Protein AF-A0A507BAC1-F1 (afdb_monomer)

Sequence (128 aa):
MLPTLVRRLAAAPKPKLTIQNNPYKTKKVWPPDFSKLSPHEQFKFEKRYKRRVKLASARPKWNKIIQLTQLFSITFVVIYSVLFMDWKGESQPFEGVRRRFWETMGSFSPSERFERRKDIDHPSTTTK

pLDDT: mean 79.85, std 13.33, range [40.47, 98.0]

Secondary structure (DSSP, 8-state):
--HHHHHHHSSPPPP---TTT-SS--SS-SS--GGGS-HHHHHHHHHHHHHHHHHHH--HHHHHHHHHHHHHHHHHHHHHHHHT----SSS-TTHHHHHHHHHHHHHH-HHHHHHHHHTTSS------

Foldseek 3Di:
DPVVVVVVVPDDDDPDDDQVNHPDHDPDDPPDDLVVDDPVVNVVVVVVVVVVCCVVPDPPVVVVVVVVVVVVVVVVVVCCCQAPDDDPDPDDPRPVVNVVVVVVVVVVDVVVVVVVVVVVPDPPPDDD

Solvent-accessible surface area (backbone atoms only — not comparable to full-atom values): 8091 Å² total; per-residue (Å²): 128,62,72,62,51,56,57,56,70,74,47,76,83,73,80,82,72,41,94,91,68,40,92,76,74,72,92,65,76,81,81,71,67,67,92,80,49,55,71,72,57,50,51,53,52,50,54,52,47,56,53,48,50,53,60,71,68,54,55,69,68,60,55,50,50,52,52,50,50,52,51,48,52,52,52,49,50,52,49,42,55,54,66,69,54,80,59,96,54,100,67,61,91,38,54,72,57,40,51,53,48,51,56,52,53,52,74,69,38,69,68,56,59,53,51,65,48,55,67,71,73,57,77,82,78,82,75,134

Structure (mmCIF, N/CA/C/O backbone):
data_AF-A0A507BAC1-F1
#
_entry.id   AF-A0A507BAC1-F1
#
loop_
_atom_site.group_PDB
_atom_site.id
_atom_site.type_symbol
_atom_site.label_atom_id
_atom_site.label_alt_id
_atom_site.label_comp_id
_atom_site.label_asym_id
_atom_site.label_entity_id
_atom_site.label_seq_id
_atom_site.pdbx_PDB_ins_code
_atom_site.Cartn_x
_atom_site.Cartn_y
_atom_site.Cartn_z
_atom_site.occupancy
_atom_site.B_iso_or_equiv
_atom_site.auth_seq_id
_atom_site.auth_comp_id
_atom_site.auth_asym_id
_atom_site.auth_atom_id
_atom_site.pdbx_PDB_model_num
ATOM 1 N N . MET A 1 1 ? 2.176 -18.670 4.532 1.00 57.41 1 MET A N 1
ATOM 2 C CA . MET A 1 1 ? 0.837 -18.157 4.930 1.00 57.41 1 MET A CA 1
ATOM 3 C C . MET A 1 1 ? -0.348 -18.932 4.329 1.00 57.41 1 MET A C 1
ATOM 5 O O . MET A 1 1 ? -1.480 -18.609 4.651 1.00 57.41 1 MET A O 1
ATOM 9 N N . LEU A 1 2 ? -0.124 -19.963 3.503 1.00 62.00 2 LEU A N 1
ATOM 10 C CA . LEU A 1 2 ? -1.184 -20.790 2.906 1.00 62.00 2 LEU A CA 1
ATOM 11 C C . LEU A 1 2 ? -1.854 -21.830 3.839 1.00 62.00 2 LEU A C 1
ATOM 13 O O . LEU A 1 2 ? -3.067 -22.001 3.719 1.00 62.00 2 LEU A O 1
ATOM 17 N N . PRO A 1 3 ? -1.169 -22.487 4.804 1.00 66.88 3 PRO A N 1
ATOM 18 C CA . PRO A 1 3 ? -1.815 -23.543 5.598 1.00 66.88 3 PRO A CA 1
ATOM 19 C C . PRO A 1 3 ? -2.931 -23.013 6.514 1.00 66.88 3 PRO A C 1
ATOM 21 O O . PRO A 1 3 ? -3.873 -23.727 6.855 1.00 66.88 3 PRO A O 1
ATOM 24 N N . THR A 1 4 ? -2.889 -21.726 6.867 1.00 71.06 4 THR A N 1
ATOM 25 C CA . THR A 1 4 ? -3.946 -21.064 7.640 1.00 71.06 4 THR A CA 1
ATOM 26 C C . THR A 1 4 ? -5.199 -20.769 6.814 1.00 71.06 4 THR A C 1
ATOM 28 O O . THR A 1 4 ? -6.280 -20.685 7.395 1.00 71.06 4 THR A O 1
ATOM 31 N N . LEU A 1 5 ? -5.088 -20.636 5.486 1.00 71.81 5 LEU A N 1
ATOM 32 C CA . LEU A 1 5 ? -6.234 -20.449 4.590 1.00 71.81 5 LEU A CA 1
ATOM 33 C C . LEU A 1 5 ? -7.005 -21.756 4.412 1.00 71.81 5 LEU A C 1
ATOM 35 O O . LEU A 1 5 ? -8.218 -21.759 4.590 1.00 71.81 5 LEU A O 1
ATOM 39 N N . VAL A 1 6 ? -6.303 -22.871 4.182 1.00 78.00 6 VAL A N 1
ATOM 40 C CA . VAL A 1 6 ? -6.922 -24.205 4.070 1.00 78.00 6 VAL A CA 1
ATOM 41 C C . VAL A 1 6 ? -7.665 -24.565 5.357 1.00 78.00 6 VAL A C 1
ATOM 43 O O . VAL A 1 6 ? -8.840 -24.920 5.324 1.00 78.00 6 VAL A O 1
ATOM 46 N N . ARG A 1 7 ? -7.028 -24.353 6.517 1.00 77.25 7 ARG A N 1
ATOM 47 C CA . ARG A 1 7 ? -7.658 -24.587 7.825 1.00 77.25 7 ARG A CA 1
ATOM 48 C C . ARG A 1 7 ? -8.874 -23.691 8.083 1.00 77.25 7 ARG A C 1
ATOM 50 O O . ARG A 1 7 ? -9.789 -24.109 8.783 1.00 77.25 7 ARG A O 1
ATOM 57 N N . ARG A 1 8 ? -8.890 -22.459 7.564 1.00 70.12 8 ARG A N 1
ATOM 58 C CA . ARG A 1 8 ? -10.043 -21.551 7.701 1.00 70.12 8 ARG A CA 1
ATOM 59 C C . ARG A 1 8 ? -11.192 -21.904 6.763 1.00 70.12 8 ARG A C 1
ATOM 61 O O . ARG A 1 8 ? -12.330 -21.694 7.156 1.00 70.12 8 ARG A O 1
ATOM 68 N N . LEU A 1 9 ? -10.903 -22.419 5.570 1.00 75.62 9 LEU A N 1
ATOM 69 C CA . LEU A 1 9 ? -11.920 -22.853 4.608 1.00 75.62 9 LEU A CA 1
ATOM 70 C C . LEU A 1 9 ? -12.572 -24.179 5.019 1.00 75.62 9 LEU A C 1
ATOM 72 O O . LEU A 1 9 ? -13.769 -24.345 4.831 1.00 75.62 9 LEU A O 1
ATOM 76 N N . ALA A 1 10 ? -11.807 -25.087 5.632 1.00 78.81 10 ALA A N 1
ATOM 77 C CA . ALA A 1 10 ? -12.313 -26.365 6.140 1.00 78.81 10 ALA A CA 1
ATOM 78 C C . ALA A 1 10 ? -13.054 -26.257 7.491 1.00 78.81 10 ALA A C 1
ATOM 80 O O . ALA A 1 10 ? -13.653 -27.228 7.949 1.00 78.81 10 ALA A O 1
ATOM 81 N N . ALA A 1 11 ? -13.003 -25.104 8.167 1.00 78.50 11 ALA A N 1
ATOM 82 C CA . ALA A 1 11 ? -13.691 -24.909 9.438 1.00 78.50 11 ALA A CA 1
ATOM 83 C C . ALA A 1 11 ? -15.176 -24.591 9.207 1.00 78.50 11 ALA A C 1
ATOM 85 O O . ALA A 1 11 ? -15.509 -23.588 8.576 1.00 78.50 11 ALA A O 1
ATOM 86 N N . ALA A 1 12 ? -16.066 -25.407 9.777 1.00 77.69 12 ALA A N 1
ATOM 87 C CA . ALA A 1 12 ? -17.501 -25.139 9.777 1.00 77.69 12 ALA A CA 1
ATOM 88 C C . ALA A 1 12 ? -17.810 -23.758 10.401 1.00 77.69 12 ALA A C 1
ATOM 90 O O . ALA A 1 12 ? -17.153 -23.357 11.375 1.00 77.69 12 ALA A O 1
ATOM 91 N N . PRO A 1 13 ? -18.795 -23.009 9.867 1.00 75.25 13 PRO A N 1
ATOM 92 C CA . PRO A 1 13 ? -19.138 -21.695 10.388 1.00 75.25 13 PRO A CA 1
ATOM 93 C C . PRO A 1 13 ? -19.627 -21.829 11.832 1.00 75.25 13 PRO A C 1
ATOM 95 O O . PRO A 1 13 ? -20.651 -22.453 12.105 1.00 75.25 13 PRO A O 1
ATOM 98 N N . LYS A 1 14 ? -18.895 -21.228 12.776 1.00 78.31 14 LYS A N 1
ATOM 99 C CA . LYS A 1 14 ? -19.355 -21.129 14.165 1.00 78.31 14 LYS A CA 1
ATOM 100 C C . LYS A 1 14 ? -20.681 -20.355 14.192 1.00 78.31 14 LYS A C 1
ATOM 102 O O . LYS A 1 14 ? -20.775 -19.328 13.509 1.00 78.31 14 LYS A O 1
ATOM 107 N N . PRO A 1 15 ? -21.682 -20.795 14.975 1.00 79.69 15 PRO A N 1
ATOM 108 C CA . PRO A 1 15 ? -22.950 -20.086 15.069 1.00 79.69 15 PRO A CA 1
ATOM 109 C C . PRO A 1 15 ? -22.705 -18.651 15.545 1.00 79.69 15 PRO A C 1
ATOM 111 O O . PRO A 1 15 ? -21.920 -18.407 16.465 1.00 79.69 15 PRO A O 1
ATOM 114 N N . LYS A 1 16 ? -23.358 -17.683 14.893 1.00 79.81 16 LYS A N 1
ATOM 115 C CA . LYS A 1 16 ? -23.261 -16.272 15.278 1.00 79.81 16 LYS A CA 1
ATOM 116 C C . LYS A 1 16 ? -23.909 -16.106 16.652 1.00 79.81 16 LYS A C 1
ATOM 118 O O . LYS A 1 16 ? -25.126 -16.226 16.791 1.00 79.81 16 LYS A O 1
ATOM 123 N N . LEU A 1 17 ? -23.091 -15.834 17.664 1.00 80.81 17 LEU A N 1
ATOM 124 C CA . LEU A 1 17 ? -23.574 -15.543 19.008 1.00 80.81 17 LEU A CA 1
ATOM 125 C C . LEU A 1 17 ? -24.383 -14.242 18.963 1.00 80.81 17 LEU A C 1
ATOM 127 O O . LEU A 1 17 ? -23.844 -13.167 18.709 1.00 80.81 17 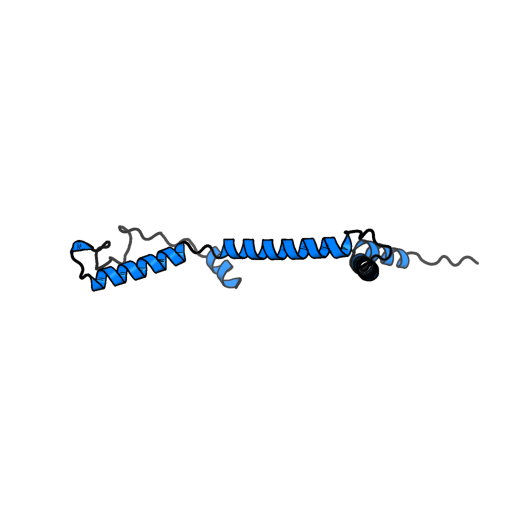LEU A O 1
ATOM 131 N N . THR A 1 18 ? -25.688 -14.364 19.175 1.00 80.19 18 THR A N 1
ATOM 132 C CA . THR A 1 18 ? -26.618 -13.235 19.315 1.00 80.19 18 THR A CA 1
ATOM 133 C C . THR A 1 18 ? -26.827 -12.964 20.803 1.00 80.19 18 THR A C 1
ATOM 135 O O . THR A 1 18 ? -26.590 -13.853 21.616 1.00 80.19 18 THR A O 1
ATOM 138 N N . ILE A 1 19 ? -27.293 -11.771 21.181 1.00 75.44 19 ILE A N 1
ATOM 139 C CA . ILE A 1 19 ? -27.546 -11.384 22.586 1.00 75.44 19 ILE A CA 1
ATOM 140 C C . ILE A 1 19 ? -28.362 -12.454 23.342 1.00 75.44 19 ILE A C 1
ATOM 142 O O . ILE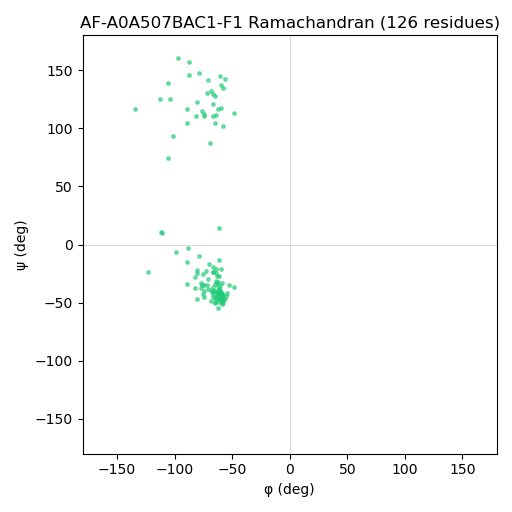 A 1 19 ? -28.073 -12.732 24.501 1.00 75.44 19 ILE A O 1
ATOM 146 N N . GLN A 1 20 ? -29.315 -13.101 22.662 1.00 79.00 20 GLN A N 1
ATOM 147 C CA . GLN A 1 20 ? -30.185 -14.140 23.230 1.00 79.00 20 GLN A CA 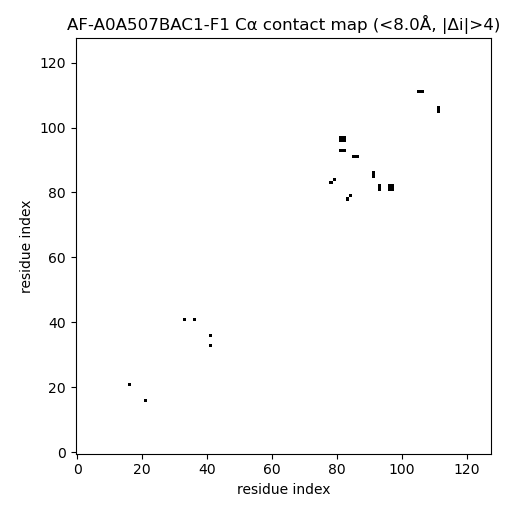1
ATOM 148 C C . GLN A 1 20 ? -29.545 -15.539 23.314 1.00 79.00 20 GLN A C 1
ATOM 150 O O . GLN A 1 20 ? -29.946 -16.345 24.141 1.00 79.00 20 GLN A O 1
ATOM 155 N N . ASN A 1 21 ? -28.545 -15.832 22.476 1.00 82.94 21 ASN A N 1
ATOM 156 C CA . ASN A 1 21 ? -27.926 -17.161 22.335 1.00 82.94 21 ASN A CA 1
ATOM 157 C C . ASN A 1 21 ? -26.469 -17.185 22.842 1.00 82.94 21 ASN A C 1
ATOM 159 O O . ASN A 1 21 ? -25.705 -18.102 22.550 1.00 82.94 21 ASN A O 1
ATOM 163 N N . ASN A 1 22 ? -26.026 -16.129 23.529 1.00 82.94 22 ASN A N 1
ATOM 164 C CA . ASN A 1 22 ? -24.652 -16.034 24.001 1.0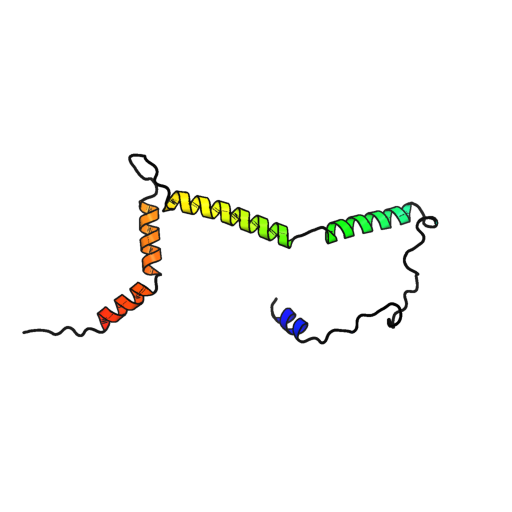0 82.94 22 ASN A CA 1
ATOM 165 C C . ASN A 1 22 ? -24.526 -16.669 25.400 1.00 82.94 22 ASN A C 1
ATOM 167 O O . ASN A 1 22 ? -25.105 -16.131 26.348 1.00 82.94 22 ASN A O 1
ATOM 171 N N . PRO A 1 23 ? -23.741 -17.752 25.568 1.00 85.25 23 PRO A N 1
ATOM 172 C CA . PRO A 1 23 ? -23.503 -18.354 26.883 1.00 85.25 23 PRO A CA 1
ATOM 173 C C . PRO A 1 23 ? -22.764 -17.404 27.838 1.00 85.25 23 PRO A C 1
ATOM 175 O O . PRO A 1 23 ? -22.860 -17.540 29.055 1.00 85.25 23 PRO A O 1
ATOM 178 N N . TYR A 1 24 ? -22.060 -16.400 27.305 1.00 82.62 24 TYR A N 1
ATOM 179 C CA . TYR A 1 24 ? -21.331 -15.410 28.089 1.00 82.62 24 TYR A CA 1
ATOM 180 C C . TYR A 1 24 ? -22.112 -14.096 28.170 1.00 82.62 24 TYR A C 1
ATOM 182 O O . TYR A 1 24 ? -21.985 -13.224 27.307 1.00 82.62 24 TYR A O 1
ATOM 190 N N . LYS A 1 25 ? -22.912 -13.923 29.225 1.00 78.69 25 LYS A N 1
ATOM 191 C CA . LYS A 1 25 ? -23.646 -12.670 29.457 1.00 78.69 25 LYS A CA 1
ATOM 192 C C . LYS A 1 25 ? -22.694 -11.552 29.897 1.00 78.69 25 LYS A C 1
ATOM 194 O O . LYS A 1 25 ? -21.887 -11.716 30.811 1.00 78.69 25 LYS A O 1
ATOM 199 N N . THR A 1 26 ? -22.790 -10.392 29.255 1.00 77.62 26 THR A N 1
ATOM 200 C CA . THR A 1 26 ? -22.035 -9.193 29.639 1.00 77.62 26 THR A CA 1
ATOM 201 C C . THR A 1 26 ? -22.502 -8.681 31.000 1.00 77.62 26 THR A C 1
ATOM 203 O O . THR A 1 26 ? -23.658 -8.302 31.148 1.00 77.62 26 THR A O 1
ATOM 206 N N . LYS A 1 27 ? -21.592 -8.610 31.982 1.00 79.50 27 LYS A N 1
ATOM 207 C CA . LYS A 1 27 ? -21.879 -8.053 33.321 1.00 79.50 27 LYS A CA 1
ATOM 208 C C . LYS A 1 27 ? -22.252 -6.566 33.292 1.00 79.50 27 LYS A C 1
ATOM 210 O O . LYS A 1 27 ? -22.941 -6.087 34.181 1.00 79.50 27 LYS A O 1
ATOM 215 N N . LYS A 1 28 ? -21.766 -5.831 32.287 1.00 79.62 28 LYS A N 1
ATOM 216 C CA . LYS A 1 28 ? -22.023 -4.401 32.097 1.00 79.62 28 LYS A CA 1
ATOM 217 C C . LYS A 1 28 ? -22.877 -4.209 30.849 1.00 79.62 28 LYS A C 1
ATOM 219 O O . LYS A 1 28 ? -22.489 -4.669 29.775 1.00 79.62 28 LYS A O 1
ATOM 224 N N . VAL A 1 29 ? -24.012 -3.532 31.000 1.00 78.06 29 VAL A N 1
ATOM 225 C CA . VAL A 1 29 ? -24.874 -3.148 29.877 1.00 78.06 29 VAL A CA 1
ATOM 226 C C . VAL A 1 29 ? -24.123 -2.133 29.012 1.00 78.06 29 VAL A C 1
ATOM 228 O O . VAL A 1 29 ? -23.535 -1.173 29.512 1.00 78.06 29 VAL A O 1
ATOM 231 N N . TRP A 1 30 ? -24.085 -2.401 27.711 1.00 77.00 30 TRP A N 1
ATOM 232 C CA . TRP A 1 30 ? -23.599 -1.483 26.686 1.00 77.00 30 TRP A CA 1
ATOM 233 C C . TRP A 1 30 ? -24.821 -0.946 25.930 1.00 77.00 30 TRP A C 1
ATOM 235 O O . TRP A 1 30 ? -25.698 -1.7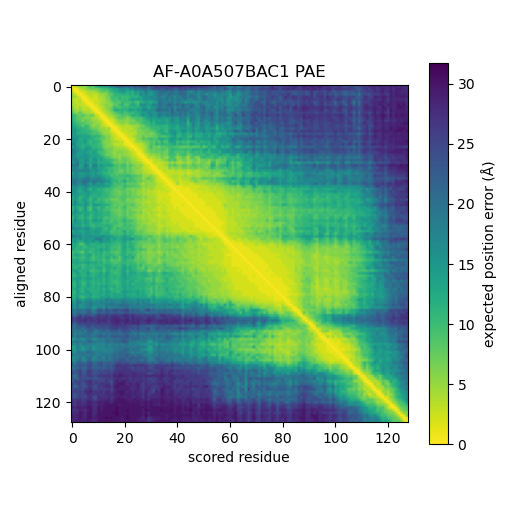60 25.638 1.00 77.00 30 TRP A O 1
ATOM 245 N N . PRO A 1 31 ? -24.907 0.345 25.566 1.00 81.62 31 PRO A N 1
ATOM 246 C CA . PRO A 1 31 ? -23.954 1.437 25.769 1.00 81.62 31 PRO A CA 1
ATOM 247 C C . PRO A 1 31 ? -24.014 2.009 27.197 1.00 81.62 31 PRO A C 1
ATOM 249 O O . PRO A 1 31 ? -25.083 2.033 27.797 1.00 81.62 31 PRO A O 1
ATOM 252 N N . PRO A 1 32 ? -22.888 2.478 27.759 1.00 83.06 32 PRO A N 1
ATOM 253 C CA . PRO A 1 32 ? -22.917 3.219 29.010 1.00 83.06 32 PRO A CA 1
ATOM 254 C C . PRO A 1 32 ? -23.537 4.606 28.791 1.00 83.06 32 PRO A C 1
ATOM 256 O O . PRO A 1 32 ? -23.249 5.263 27.790 1.00 83.06 32 PRO A O 1
ATOM 259 N N . ASP A 1 33 ? -24.333 5.069 29.751 1.00 86.81 33 ASP A N 1
ATOM 260 C CA . ASP A 1 33 ? -24.892 6.422 29.739 1.00 86.81 33 ASP A CA 1
ATOM 261 C C . ASP A 1 33 ? -23.763 7.459 29.859 1.00 86.81 33 ASP A C 1
ATOM 263 O O . ASP A 1 33 ? -23.205 7.665 30.940 1.00 86.81 33 ASP A O 1
ATOM 267 N N . PHE A 1 34 ? -23.418 8.125 28.753 1.00 83.12 34 PHE A N 1
ATOM 268 C CA . PHE A 1 34 ? -22.335 9.117 28.717 1.00 83.12 34 PHE A CA 1
ATOM 269 C C . PHE A 1 34 ? -22.562 10.277 29.692 1.00 83.12 34 PHE A C 1
ATOM 271 O O . PHE A 1 34 ? -21.605 10.740 30.304 1.00 83.12 34 PHE A O 1
ATOM 278 N N . SER A 1 35 ? -23.815 10.671 29.927 1.00 85.62 35 SER A N 1
ATOM 279 C CA . SER A 1 35 ? -24.175 11.757 30.846 1.00 85.62 35 SER A CA 1
ATOM 280 C C . SER A 1 35 ? -23.879 11.458 32.321 1.00 85.62 35 SER A C 1
ATOM 282 O O . SER A 1 35 ? -23.800 12.383 33.118 1.00 85.62 35 SER A O 1
ATOM 284 N N . LYS A 1 36 ? -23.712 10.182 32.696 1.00 88.19 36 LYS A N 1
ATOM 285 C CA . LYS A 1 36 ? -23.419 9.755 34.079 1.00 88.19 36 LYS A CA 1
ATOM 286 C C . LYS A 1 36 ? -21.926 9.480 34.317 1.00 88.19 36 LYS A C 1
ATOM 288 O O . LYS A 1 36 ? -21.530 9.192 35.441 1.00 88.19 36 LYS A O 1
ATOM 293 N N . LEU A 1 37 ? -21.107 9.518 33.262 1.00 85.31 37 LEU A N 1
ATOM 294 C CA . LEU A 1 37 ? -19.670 9.228 33.303 1.00 85.31 37 LEU A CA 1
ATOM 295 C C . LEU A 1 37 ? -18.856 10.485 33.629 1.00 85.31 37 LEU A C 1
ATOM 297 O O . LEU A 1 37 ? -19.177 11.574 33.158 1.00 85.31 37 LEU A O 1
ATOM 301 N N . SER A 1 38 ? -17.748 10.316 34.357 1.00 92.56 38 SER A N 1
ATOM 302 C CA . SER A 1 38 ? -16.792 11.402 34.602 1.00 92.56 38 SER A CA 1
ATOM 303 C C . SER A 1 38 ? -16.197 11.922 33.278 1.00 92.56 38 SER A C 1
ATOM 305 O O . SER A 1 38 ? -15.907 11.108 32.390 1.00 92.56 38 SER A O 1
ATOM 307 N N . PRO A 1 39 ? -15.914 13.234 33.135 1.00 91.88 39 PRO A N 1
ATOM 308 C CA . PRO A 1 39 ? -15.302 13.800 31.925 1.00 91.88 39 PRO A CA 1
ATOM 309 C C . PRO A 1 39 ? -14.003 13.096 31.501 1.00 91.88 39 PRO A C 1
ATOM 311 O O . PRO A 1 39 ? -13.734 12.898 30.315 1.00 91.88 39 PRO A O 1
ATOM 314 N N . HIS A 1 40 ? -13.210 12.634 32.471 1.00 93.00 40 HIS A N 1
ATOM 315 C CA . HIS A 1 40 ? -11.977 11.896 32.202 1.00 93.00 40 HIS A CA 1
ATOM 316 C C . HIS A 1 40 ? -12.238 10.529 31.543 1.00 93.00 40 HIS A C 1
ATOM 318 O O . HIS A 1 40 ? -11.482 10.083 30.675 1.00 93.00 40 HIS A O 1
ATOM 324 N N . GLU A 1 41 ? -13.319 9.850 31.927 1.00 89.94 41 GLU A N 1
ATOM 325 C CA . GLU A 1 41 ? -13.715 8.575 31.330 1.00 89.94 41 GLU A CA 1
ATOM 326 C C . GLU A 1 41 ? -14.315 8.774 29.938 1.00 89.94 41 GLU A C 1
ATOM 328 O O . GLU A 1 41 ? -13.977 8.024 29.016 1.00 89.94 41 GLU A O 1
ATOM 333 N N . GLN A 1 42 ? -15.128 9.818 29.756 1.00 91.75 42 GLN A N 1
ATOM 334 C CA . GLN A 1 42 ? -15.661 10.209 28.449 1.00 91.75 42 GLN A CA 1
ATOM 335 C C . GLN A 1 42 ? -14.528 10.449 27.438 1.00 91.75 42 GLN A C 1
ATOM 337 O O . GLN A 1 42 ? -14.539 9.864 26.352 1.00 91.75 42 GLN A O 1
ATOM 342 N N . PHE A 1 43 ? -13.483 11.188 27.827 1.00 94.62 43 PHE A N 1
ATOM 343 C CA . PHE A 1 43 ? -12.322 11.438 26.968 1.00 94.62 43 PHE A CA 1
ATOM 344 C C . PHE A 1 43 ? -11.596 10.146 26.552 1.00 94.62 43 PHE A C 1
ATOM 346 O O . PHE A 1 43 ? -11.176 9.984 25.400 1.00 94.62 43 PHE A O 1
ATOM 353 N N . LYS A 1 44 ? -11.473 9.165 27.459 1.00 92.69 44 LYS A N 1
ATOM 354 C CA . LYS A 1 44 ? -10.885 7.852 27.128 1.00 92.69 44 LYS A CA 1
ATOM 355 C C . LYS A 1 44 ? -11.713 7.111 26.078 1.00 92.69 44 LYS A C 1
ATOM 357 O O . LYS A 1 44 ? -11.135 6.503 25.167 1.00 92.69 44 LYS A O 1
ATOM 362 N N . PHE A 1 45 ? -13.040 7.150 26.191 1.00 92.69 45 PHE A N 1
ATOM 363 C CA . PHE A 1 45 ? -13.935 6.542 25.208 1.00 92.69 45 PHE A CA 1
ATOM 364 C C . PHE A 1 45 ? -13.857 7.246 23.860 1.00 92.69 45 PHE A C 1
A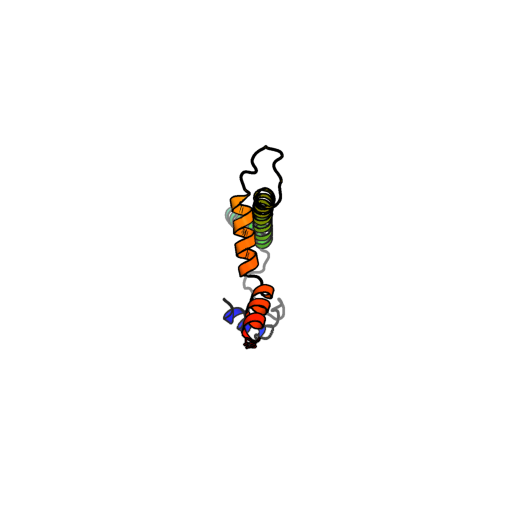TOM 366 O O . PHE A 1 45 ? -13.695 6.567 22.846 1.00 92.69 45 PHE A O 1
ATOM 373 N N . GLU A 1 46 ? -13.864 8.575 23.844 1.00 94.56 46 GLU A N 1
ATOM 374 C CA . GLU A 1 46 ? -13.725 9.371 22.627 1.00 94.56 46 GLU A CA 1
ATOM 375 C C . GLU A 1 46 ? -12.404 9.063 21.906 1.00 94.56 46 GLU A C 1
ATOM 377 O O . GLU A 1 46 ? -12.385 8.735 20.717 1.00 94.56 46 GLU A O 1
ATOM 382 N N . LYS A 1 47 ? -11.284 9.058 22.640 1.00 96.19 47 LYS A N 1
ATOM 383 C CA . LYS A 1 47 ? -9.965 8.705 22.099 1.00 96.19 47 LYS A CA 1
ATOM 384 C C . LYS A 1 47 ? -9.954 7.296 21.508 1.00 96.19 47 LYS A C 1
ATOM 386 O O . LYS A 1 47 ? -9.407 7.075 20.424 1.00 96.19 47 LYS A O 1
ATOM 391 N N . ARG A 1 48 ? -10.547 6.319 22.204 1.00 94.44 48 ARG A N 1
ATOM 392 C CA . ARG A 1 48 ? -10.659 4.935 21.717 1.00 94.44 48 ARG A CA 1
ATOM 393 C C . ARG A 1 48 ? -11.552 4.853 20.477 1.00 94.44 48 ARG A C 1
ATOM 395 O O . ARG A 1 48 ? -11.200 4.125 19.549 1.00 94.44 48 ARG A O 1
ATOM 402 N N . TYR A 1 49 ? -12.652 5.599 20.440 1.00 93.44 49 TYR A N 1
ATOM 403 C CA . TYR A 1 49 ? -13.558 5.673 19.298 1.00 93.44 49 TYR A CA 1
ATOM 404 C C . TYR A 1 49 ? -12.853 6.247 18.068 1.00 93.44 49 TYR A C 1
ATOM 406 O O . TYR A 1 49 ? -12.757 5.556 17.057 1.00 93.44 49 TYR A O 1
ATOM 414 N N . LYS A 1 50 ? -12.235 7.430 18.177 1.00 95.94 50 LYS A N 1
ATOM 415 C CA . LYS A 1 50 ? -11.476 8.069 17.085 1.00 95.94 50 LYS A CA 1
ATOM 416 C C . LYS A 1 50 ? -10.395 7.148 16.511 1.00 95.94 50 LYS A C 1
ATOM 418 O O . LYS A 1 50 ? -10.248 7.035 15.296 1.00 95.94 50 LYS A O 1
ATOM 423 N N . ARG A 1 51 ? -9.675 6.418 17.372 1.00 97.19 51 ARG A N 1
ATOM 424 C CA . ARG A 1 51 ? -8.688 5.407 16.946 1.00 97.19 51 ARG A CA 1
ATOM 425 C C . ARG A 1 51 ? -9.325 4.272 16.145 1.00 97.19 51 ARG A C 1
ATOM 427 O O . ARG A 1 51 ? -8.797 3.897 15.103 1.00 97.19 51 ARG A O 1
ATOM 434 N N . ARG A 1 52 ? -10.449 3.727 16.618 1.00 95.38 52 ARG A N 1
ATOM 435 C CA . ARG A 1 52 ? -11.170 2.651 15.921 1.00 95.38 52 ARG A CA 1
ATOM 436 C C . ARG A 1 52 ? -11.746 3.122 14.592 1.00 95.38 52 ARG A C 1
ATOM 438 O O . ARG A 1 52 ? -11.619 2.395 13.619 1.00 95.38 52 ARG A O 1
ATOM 445 N N . VAL A 1 53 ? -12.292 4.335 14.530 1.00 95.00 53 VAL A N 1
ATOM 446 C CA . VAL A 1 53 ? -12.772 4.942 13.280 1.00 95.00 53 VAL A CA 1
ATOM 447 C C . VAL A 1 53 ? -11.622 5.124 12.296 1.00 95.00 53 VAL A C 1
ATOM 449 O O . VAL A 1 53 ? -11.758 4.739 11.142 1.00 95.00 53 VAL A O 1
ATOM 452 N N . LYS A 1 54 ? -10.458 5.612 12.745 1.00 92.75 54 LYS A N 1
ATOM 453 C CA . LYS A 1 54 ? -9.265 5.713 11.891 1.00 92.75 54 LYS A CA 1
ATOM 454 C C . LYS A 1 54 ? -8.843 4.349 11.335 1.00 92.75 54 LYS A C 1
ATOM 456 O O . LYS A 1 54 ? -8.508 4.258 10.162 1.00 92.75 54 LYS A O 1
ATOM 461 N N . LEU A 1 55 ? -8.884 3.293 12.149 1.00 90.06 55 LEU A N 1
ATOM 462 C CA . LEU A 1 55 ? -8.562 1.930 11.708 1.00 90.06 55 LEU A CA 1
ATOM 463 C C . LEU A 1 55 ? -9.627 1.329 10.780 1.00 90.06 55 LEU A C 1
ATOM 465 O O . LEU A 1 55 ? -9.270 0.637 9.836 1.00 90.06 55 LEU A O 1
ATOM 469 N N . ALA A 1 56 ? -10.911 1.590 11.028 1.00 89.81 56 ALA A N 1
ATOM 470 C CA . ALA A 1 56 ? -12.012 1.118 10.188 1.00 89.81 56 ALA A CA 1
ATOM 471 C C . ALA A 1 56 ? -12.069 1.857 8.842 1.00 89.81 56 ALA A C 1
ATOM 473 O O . ALA A 1 56 ? -12.405 1.267 7.820 1.00 89.81 56 ALA A O 1
ATOM 474 N N . SER A 1 57 ? -11.718 3.143 8.849 1.00 87.75 57 SER A N 1
ATOM 475 C CA . SER A 1 57 ? -11.642 3.988 7.658 1.00 87.75 57 SER A CA 1
ATOM 476 C C . SER A 1 57 ? -10.344 3.776 6.874 1.00 87.75 57 SER A C 1
ATOM 478 O O . SER A 1 57 ? -10.294 4.031 5.672 1.00 87.75 57 SER A O 1
ATOM 480 N N . ALA A 1 58 ? -9.288 3.257 7.510 1.00 91.12 58 ALA A N 1
ATOM 481 C CA . ALA A 1 58 ? -8.072 2.891 6.802 1.00 91.12 58 ALA A CA 1
ATOM 482 C C . ALA A 1 58 ? -8.392 1.832 5.732 1.00 91.12 58 ALA A C 1
ATOM 484 O O . ALA A 1 58 ? -8.802 0.713 6.040 1.00 91.12 58 ALA A O 1
ATOM 485 N N . ARG A 1 59 ? -8.164 2.173 4.457 1.00 88.88 59 ARG A N 1
ATOM 486 C CA . ARG A 1 59 ? -8.302 1.263 3.309 1.00 88.88 59 ARG A CA 1
ATOM 487 C C . ARG A 1 59 ? -6.920 0.853 2.787 1.00 88.88 59 ARG A C 1
ATOM 489 O O . ARG A 1 59 ? -6.504 1.303 1.720 1.00 88.88 59 ARG A O 1
ATOM 496 N N . PRO A 1 60 ? -6.186 -0.028 3.494 1.00 90.94 60 PRO A N 1
ATOM 497 C CA . PRO A 1 60 ? -4.808 -0.359 3.135 1.00 90.94 60 PRO A CA 1
ATOM 498 C C . PRO A 1 60 ? -4.703 -1.054 1.774 1.00 90.94 60 PRO A C 1
ATOM 500 O O . PRO A 1 60 ? -3.712 -0.883 1.077 1.00 90.94 60 PRO A O 1
ATOM 503 N N . LYS A 1 61 ? -5.719 -1.829 1.374 1.00 89.62 61 LYS A N 1
ATOM 504 C CA . LYS A 1 61 ? -5.735 -2.506 0.068 1.00 89.62 61 LYS A CA 1
ATOM 505 C C . LYS A 1 61 ? -5.845 -1.514 -1.088 1.00 89.62 61 LYS A C 1
ATOM 507 O O . LYS A 1 61 ? -5.147 -1.672 -2.078 1.00 89.62 61 LYS A O 1
ATOM 512 N N . TRP A 1 62 ? -6.676 -0.486 -0.934 1.00 91.19 62 TRP A N 1
ATOM 513 C CA . TRP A 1 62 ? -6.868 0.539 -1.957 1.00 91.19 62 TRP A CA 1
ATOM 514 C C . TRP A 1 62 ? -5.591 1.348 -2.181 1.00 91.19 62 TRP A C 1
ATOM 516 O O . TRP A 1 62 ? -5.141 1.488 -3.311 1.00 91.19 62 TRP A O 1
ATOM 526 N N . ASN A 1 63 ? -4.935 1.763 -1.095 1.00 92.81 63 ASN A N 1
ATOM 527 C CA . ASN A 1 63 ? -3.663 2.478 -1.188 1.00 92.81 63 ASN A CA 1
ATOM 528 C C . ASN A 1 63 ? -2.575 1.628 -1.860 1.00 92.81 63 ASN A C 1
ATOM 530 O O . ASN A 1 63 ? -1.822 2.148 -2.674 1.00 92.81 63 ASN A O 1
ATOM 534 N N . LYS A 1 64 ? -2.521 0.320 -1.571 1.00 94.44 64 LYS A N 1
ATOM 535 C CA . LYS A 1 64 ? -1.597 -0.605 -2.248 1.00 94.44 64 LYS A CA 1
ATOM 536 C C . LYS A 1 64 ? -1.872 -0.709 -3.746 1.00 94.44 64 LYS A C 1
ATOM 538 O O . LYS A 1 64 ? -0.924 -0.726 -4.519 1.00 94.44 64 LYS A O 1
ATOM 543 N N . ILE A 1 65 ? -3.145 -0.771 -4.147 1.00 96.69 65 ILE A N 1
ATOM 544 C CA . ILE A 1 65 ? -3.527 -0.794 -5.565 1.00 96.69 65 ILE A CA 1
ATOM 545 C C . ILE A 1 65 ? -3.065 0.494 -6.240 1.00 96.69 65 ILE A C 1
ATOM 547 O O . ILE A 1 65 ? -2.378 0.416 -7.246 1.00 96.69 65 ILE A O 1
ATOM 551 N N . ILE A 1 66 ? -3.352 1.661 -5.656 1.00 96.81 66 ILE A N 1
ATOM 552 C CA . ILE A 1 66 ? -2.936 2.947 -6.233 1.00 96.81 66 ILE A CA 1
ATOM 553 C C . ILE A 1 66 ? -1.414 3.037 -6.356 1.00 96.81 66 ILE A C 1
ATOM 555 O O . ILE A 1 66 ? -0.918 3.444 -7.399 1.00 96.81 66 ILE A O 1
ATOM 559 N N . GLN A 1 67 ? -0.667 2.630 -5.328 1.00 95.94 67 GLN A N 1
ATOM 560 C CA . GLN A 1 67 ? 0.798 2.622 -5.380 1.00 95.94 67 GLN A CA 1
ATOM 561 C C . GLN A 1 67 ? 1.326 1.702 -6.485 1.00 95.94 67 GLN A C 1
ATOM 563 O O . GLN A 1 67 ? 2.266 2.064 -7.189 1.00 95.94 67 GLN A O 1
ATOM 568 N N . LEU A 1 68 ? 0.705 0.534 -6.672 1.00 97.56 68 LEU A N 1
ATOM 569 C CA . LEU A 1 68 ? 1.064 -0.379 -7.751 1.00 97.56 68 LEU A CA 1
ATOM 570 C C . LEU A 1 68 ? 0.724 0.214 -9.123 1.00 97.56 68 LEU A C 1
ATOM 572 O O . LEU A 1 68 ? 1.547 0.143 -10.027 1.00 97.56 68 LEU A O 1
ATOM 576 N N . THR A 1 69 ? -0.446 0.839 -9.268 1.00 97.88 69 THR A N 1
ATOM 577 C CA . THR A 1 69 ? -0.855 1.526 -10.498 1.00 97.88 69 THR A CA 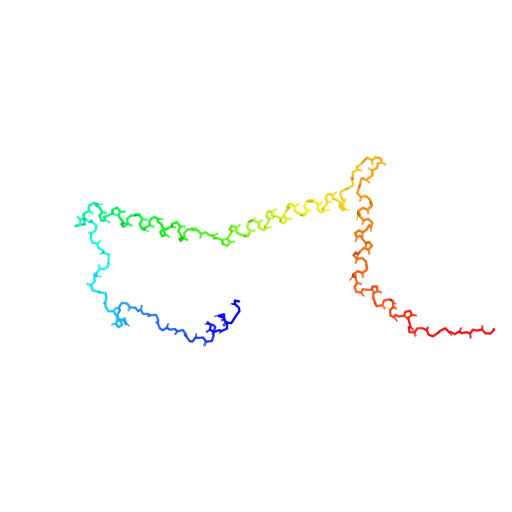1
ATOM 578 C C . THR A 1 69 ? 0.084 2.682 -10.829 1.00 97.88 69 THR A C 1
ATOM 580 O O . THR A 1 69 ? 0.452 2.845 -11.986 1.00 97.88 69 THR A O 1
ATOM 583 N N . GLN A 1 70 ? 0.517 3.452 -9.829 1.00 97.38 70 GLN A N 1
ATOM 584 C CA . GLN A 1 70 ? 1.472 4.543 -10.007 1.00 97.38 70 GLN A CA 1
ATOM 585 C C . GLN A 1 70 ? 2.836 4.022 -10.469 1.00 97.38 70 GLN A C 1
ATOM 587 O O . GLN A 1 70 ? 3.420 4.560 -11.411 1.00 97.38 70 GLN A O 1
ATOM 592 N N . LEU A 1 71 ? 3.336 2.954 -9.839 1.00 97.31 71 LEU A N 1
ATOM 593 C CA . LEU A 1 71 ? 4.580 2.319 -10.266 1.00 97.31 71 LEU A CA 1
ATOM 594 C C . LEU A 1 71 ? 4.450 1.790 -11.697 1.00 97.31 71 LEU A C 1
ATOM 596 O O . LEU A 1 71 ? 5.305 2.064 -12.531 1.00 97.31 71 LEU A O 1
ATOM 600 N N . PHE A 1 72 ? 3.344 1.108 -11.996 1.00 97.75 72 PHE A N 1
ATOM 601 C CA . PHE A 1 72 ? 3.050 0.599 -13.328 1.00 97.75 72 PHE A CA 1
ATOM 602 C C . PHE A 1 72 ? 3.008 1.718 -14.369 1.00 97.75 72 PHE A C 1
ATOM 604 O O . PHE A 1 72 ? 3.636 1.578 -15.412 1.00 97.75 72 PHE A O 1
ATOM 611 N N . SER A 1 73 ? 2.350 2.848 -14.087 1.00 98.00 73 SER A N 1
ATOM 612 C CA . SER A 1 73 ? 2.294 3.972 -15.027 1.00 98.00 73 SER A CA 1
ATOM 613 C C . SER A 1 73 ? 3.672 4.574 -15.293 1.00 98.00 73 SER A C 1
ATOM 615 O O . SER A 1 73 ? 3.993 4.863 -16.441 1.00 98.00 73 SER A O 1
ATOM 617 N N . ILE A 1 74 ? 4.512 4.718 -14.259 1.00 96.94 74 ILE A N 1
ATOM 618 C CA . ILE A 1 74 ? 5.875 5.244 -14.416 1.00 96.94 74 ILE A CA 1
ATOM 619 C C . ILE A 1 74 ? 6.710 4.276 -15.257 1.00 96.94 74 ILE A C 1
ATOM 621 O O . ILE A 1 74 ? 7.322 4.681 -16.242 1.00 96.94 74 ILE A O 1
ATOM 625 N N . THR A 1 75 ? 6.703 2.989 -14.908 1.00 96.31 75 THR A N 1
ATOM 626 C CA . THR A 1 75 ? 7.439 1.961 -15.648 1.00 96.31 75 THR A CA 1
ATOM 627 C C . THR A 1 75 ? 6.957 1.853 -17.093 1.00 96.31 75 THR A C 1
ATOM 629 O O . THR A 1 75 ? 7.780 1.758 -17.997 1.00 96.31 75 THR A O 1
ATOM 632 N N . PHE A 1 76 ? 5.647 1.925 -17.329 1.00 95.62 76 PHE A N 1
ATOM 633 C CA . PHE A 1 76 ? 5.065 1.887 -18.667 1.00 95.62 76 PHE A CA 1
ATOM 634 C C . PHE A 1 76 ? 5.556 3.049 -19.536 1.00 95.62 76 PHE A C 1
ATOM 636 O O . PHE A 1 76 ? 6.008 2.818 -20.656 1.00 95.62 76 PHE A O 1
ATOM 643 N N . VAL A 1 77 ? 5.542 4.279 -19.008 1.00 95.19 77 VAL A N 1
ATOM 644 C CA . VAL A 1 77 ? 6.055 5.457 -19.726 1.00 95.19 77 VAL A CA 1
ATOM 645 C C . VAL A 1 77 ? 7.545 5.307 -20.024 1.00 95.19 77 VAL A C 1
ATOM 647 O O . VAL A 1 77 ? 7.963 5.562 -21.147 1.00 95.19 77 VAL A O 1
ATOM 650 N N . VAL A 1 78 ? 8.349 4.841 -19.063 1.00 93.25 78 VAL A N 1
ATOM 651 C CA . VAL A 1 78 ? 9.790 4.622 -19.275 1.00 93.25 78 VAL A CA 1
ATOM 652 C C . VAL A 1 78 ? 10.042 3.586 -20.372 1.00 93.25 78 VAL A C 1
ATOM 654 O O . VAL A 1 78 ? 10.840 3.838 -21.272 1.00 93.25 78 VAL A O 1
ATOM 657 N N . ILE A 1 79 ? 9.345 2.447 -20.334 1.00 91.75 79 ILE A N 1
ATOM 658 C CA . ILE A 1 79 ? 9.458 1.406 -21.365 1.00 91.75 79 ILE A CA 1
ATOM 659 C C . ILE A 1 79 ? 9.084 1.982 -22.730 1.00 91.75 79 ILE A C 1
ATOM 661 O O . ILE A 1 79 ? 9.841 1.807 -23.679 1.00 91.75 79 ILE A O 1
ATOM 665 N N . TYR A 1 80 ? 7.966 2.704 -22.831 1.00 88.81 80 TYR A N 1
ATOM 666 C CA . TYR A 1 80 ? 7.536 3.321 -24.085 1.00 88.81 80 TYR A CA 1
ATOM 667 C C . TYR A 1 80 ? 8.578 4.306 -24.634 1.00 88.81 80 TYR A C 1
ATOM 669 O O . TYR A 1 80 ? 8.968 4.209 -25.799 1.00 88.81 80 TYR A O 1
ATOM 677 N N . SER A 1 81 ? 9.085 5.205 -23.789 1.00 86.50 81 SER A N 1
ATOM 678 C CA . SER A 1 81 ? 10.090 6.200 -24.174 1.00 86.50 81 SER A CA 1
ATOM 679 C C . SER A 1 81 ? 11.395 5.573 -24.669 1.00 86.50 81 SER A C 1
ATOM 681 O O . SER A 1 81 ? 12.022 6.099 -25.585 1.00 86.50 81 SER A O 1
ATOM 683 N N . VAL A 1 82 ? 11.812 4.448 -24.081 1.00 85.25 82 VAL A N 1
ATOM 684 C CA . VAL A 1 82 ? 13.051 3.758 -24.466 1.00 85.25 82 VAL A CA 1
ATOM 685 C C . VAL A 1 82 ? 12.843 2.900 -25.714 1.00 85.25 82 VAL A C 1
ATOM 687 O O . VAL A 1 82 ? 13.653 2.960 -26.637 1.00 85.25 82 VAL A O 1
ATOM 690 N N . LEU A 1 83 ? 11.766 2.111 -25.773 1.00 82.75 83 LEU A N 1
ATOM 691 C CA . LEU A 1 83 ? 11.575 1.098 -26.815 1.00 82.75 83 LEU A CA 1
ATOM 692 C C . LEU A 1 83 ? 10.868 1.589 -28.077 1.00 82.75 83 LEU A C 1
ATOM 694 O O . LEU A 1 83 ? 11.199 1.103 -29.152 1.00 82.75 83 LEU A O 1
ATOM 698 N N . PHE A 1 84 ? 9.925 2.523 -27.958 1.00 77.56 84 PHE A N 1
ATOM 699 C CA . PHE A 1 84 ? 9.001 2.858 -29.050 1.00 77.56 84 PHE A CA 1
ATOM 700 C C . PHE A 1 84 ? 9.020 4.332 -29.459 1.00 77.56 84 PHE A C 1
ATOM 702 O O . PHE A 1 84 ? 8.644 4.656 -30.580 1.00 77.56 84 PHE A O 1
ATOM 709 N N . MET A 1 85 ? 9.432 5.243 -28.576 1.00 78.69 85 MET A N 1
ATOM 710 C CA . MET A 1 85 ? 9.439 6.668 -28.899 1.00 78.69 85 MET A CA 1
ATOM 711 C C . MET A 1 85 ? 10.592 7.008 -29.842 1.00 78.69 85 MET A C 1
ATOM 713 O O . MET A 1 85 ? 11.753 6.985 -29.438 1.00 78.69 85 MET A O 1
ATOM 717 N N . ASP A 1 86 ? 10.291 7.351 -31.089 1.00 70.75 86 ASP A N 1
ATOM 718 C CA . ASP A 1 86 ? 11.305 7.838 -32.019 1.00 70.75 86 ASP A CA 1
ATOM 719 C C . ASP A 1 86 ? 11.590 9.317 -31.796 1.00 70.75 86 ASP A C 1
ATOM 721 O O . ASP A 1 86 ? 10.772 10.207 -32.039 1.00 70.75 86 ASP A O 1
ATOM 725 N N . TRP A 1 87 ? 12.794 9.570 -31.294 1.00 73.25 87 TRP A N 1
ATOM 726 C CA . TRP A 1 87 ? 13.335 10.905 -31.135 1.00 73.25 87 TRP A CA 1
ATOM 727 C C . TRP A 1 87 ? 13.773 11.370 -32.524 1.00 73.25 87 TRP A C 1
ATOM 729 O O . TRP A 1 87 ? 14.684 10.787 -33.097 1.00 73.25 87 TRP A O 1
ATOM 739 N N . LYS A 1 88 ? 13.125 12.409 -33.071 1.00 65.19 88 LYS A N 1
ATOM 740 C CA . LYS A 1 88 ? 13.374 12.987 -34.415 1.00 65.19 88 LYS A CA 1
ATOM 741 C C . LYS A 1 88 ? 14.793 13.572 -34.631 1.00 65.19 88 LYS A C 1
ATOM 743 O O . LYS A 1 88 ? 14.995 14.341 -35.565 1.00 65.19 88 LYS A O 1
ATOM 748 N N . GLY A 1 89 ? 15.751 13.273 -33.756 1.00 64.31 89 GLY A N 1
ATOM 749 C CA . GLY A 1 89 ? 17.143 13.700 -33.867 1.00 64.31 89 GLY A CA 1
ATOM 750 C C . GLY A 1 89 ? 17.980 12.721 -34.691 1.00 64.31 89 GLY A C 1
ATOM 751 O O . GLY A 1 89 ? 17.662 11.542 -34.789 1.00 64.31 89 GLY A O 1
ATOM 752 N N . GLU A 1 90 ? 19.079 13.221 -35.246 1.00 59.84 90 GLU A N 1
ATOM 753 C CA . GLU A 1 90 ? 19.992 12.530 -36.174 1.00 59.84 90 GLU A CA 1
ATOM 754 C C . GLU A 1 90 ? 20.675 11.276 -35.585 1.00 59.84 90 GLU A C 1
ATOM 756 O O . GLU A 1 90 ? 21.222 10.452 -36.311 1.00 59.84 90 GLU A O 1
ATOM 761 N N . SER A 1 91 ? 20.602 11.090 -34.263 1.00 61.31 91 SER A N 1
ATOM 762 C CA . SER A 1 91 ? 21.025 9.875 -33.567 1.00 61.31 91 SER A CA 1
ATOM 763 C C . SER A 1 91 ? 19.962 9.456 -32.553 1.00 61.31 91 SER A C 1
ATOM 765 O O . SER A 1 91 ? 19.674 10.171 -31.594 1.00 61.31 91 SER A O 1
ATOM 767 N N . GLN A 1 92 ? 19.359 8.284 -32.755 1.00 70.62 92 GLN A N 1
ATOM 768 C CA . GLN A 1 92 ? 18.458 7.682 -31.775 1.00 70.62 92 GLN A CA 1
ATOM 769 C C . GLN A 1 92 ? 19.298 7.116 -30.610 1.00 70.62 92 GLN A C 1
ATOM 771 O O . GLN A 1 92 ? 20.019 6.131 -30.788 1.00 70.62 92 GLN A O 1
ATOM 776 N N . PRO A 1 93 ? 19.216 7.686 -29.393 1.00 71.81 93 PRO A N 1
ATOM 777 C CA . PRO A 1 93 ? 20.138 7.352 -28.302 1.00 71.81 93 PRO A CA 1
ATOM 778 C C . PRO A 1 93 ? 19.935 5.942 -27.720 1.00 71.81 93 PRO A C 1
ATOM 780 O O . PRO A 1 93 ? 20.813 5.427 -27.031 1.00 71.81 93 PRO A O 1
ATOM 783 N N . PHE A 1 94 ? 18.791 5.302 -27.986 1.00 76.62 94 PHE A N 1
ATOM 784 C CA . PHE A 1 94 ? 18.407 4.018 -27.387 1.00 76.62 94 PHE A CA 1
ATOM 785 C C . PHE A 1 94 ? 18.391 2.834 -28.369 1.00 76.62 94 PHE A C 1
ATOM 787 O O . PHE A 1 94 ? 17.965 1.744 -27.985 1.00 76.62 94 PHE A O 1
ATOM 794 N N . GLU A 1 95 ? 18.899 2.993 -29.596 1.00 75.88 95 GLU A N 1
ATOM 795 C CA . GLU A 1 95 ? 18.939 1.923 -30.614 1.00 75.88 95 GLU A CA 1
ATOM 796 C C . GLU A 1 95 ? 19.655 0.655 -30.127 1.00 75.88 95 GLU A C 1
ATOM 798 O O . GLU A 1 95 ? 19.131 -0.454 -30.242 1.00 75.88 95 GLU A O 1
ATOM 803 N N . GLY A 1 96 ? 20.810 0.802 -29.469 1.00 79.75 96 GLY A N 1
ATOM 804 C CA . GLY A 1 96 ? 21.543 -0.341 -28.912 1.00 79.75 96 GLY A CA 1
ATOM 805 C C . GLY A 1 96 ? 20.766 -1.092 -27.820 1.00 79.75 96 GLY A C 1
ATOM 806 O O . GLY A 1 96 ? 20.866 -2.315 -27.708 1.00 79.75 96 GLY A O 1
ATOM 807 N N . VAL A 1 97 ? 19.949 -0.379 -27.038 1.00 82.06 97 VAL A N 1
ATOM 808 C CA . VAL A 1 97 ? 19.112 -0.972 -25.982 1.00 82.06 97 VAL A CA 1
ATOM 809 C C . VAL A 1 97 ? 17.915 -1.699 -26.591 1.00 82.06 97 VAL A C 1
ATOM 811 O O . VAL A 1 97 ? 17.618 -2.820 -26.178 1.00 82.06 97 VAL A O 1
ATOM 814 N N . ARG A 1 98 ? 17.268 -1.106 -27.603 1.00 82.38 98 ARG A N 1
ATOM 815 C CA . ARG A 1 98 ? 16.165 -1.726 -28.356 1.00 82.38 98 ARG A CA 1
ATOM 816 C C . ARG A 1 98 ? 16.606 -3.024 -29.007 1.00 82.38 98 ARG A C 1
ATOM 818 O O . ARG A 1 98 ? 15.976 -4.055 -28.794 1.00 82.38 98 ARG A O 1
ATOM 825 N N . ARG A 1 99 ? 17.717 -2.988 -29.745 1.00 81.50 99 ARG A N 1
ATOM 826 C CA . ARG A 1 99 ? 18.257 -4.158 -30.439 1.00 81.50 99 ARG A CA 1
ATOM 827 C C . ARG A 1 99 ? 18.548 -5.300 -29.466 1.00 81.50 99 ARG A C 1
ATOM 829 O O . ARG A 1 99 ? 18.037 -6.400 -29.649 1.00 81.50 99 ARG A O 1
ATOM 836 N N . ARG A 1 100 ? 19.267 -5.022 -28.373 1.00 82.62 100 ARG A N 1
ATOM 837 C CA . ARG A 1 100 ? 19.565 -6.033 -27.347 1.00 82.62 100 ARG A CA 1
ATOM 838 C C . ARG A 1 100 ? 18.300 -6.575 -26.675 1.00 82.62 100 ARG A C 1
ATOM 840 O O . ARG A 1 100 ? 18.238 -7.761 -26.353 1.00 82.62 100 ARG A O 1
ATOM 847 N N . PHE A 1 101 ? 17.292 -5.730 -26.450 1.00 84.31 101 PHE A N 1
ATOM 848 C CA . PHE A 1 101 ? 16.012 -6.148 -25.877 1.00 84.31 101 PHE A CA 1
ATOM 849 C C . PHE A 1 101 ? 15.271 -7.125 -26.798 1.00 84.31 101 PHE A C 1
ATOM 851 O O . PHE A 1 101 ? 14.835 -8.176 -26.328 1.00 84.31 101 PHE A O 1
ATOM 858 N N . TRP A 1 102 ? 15.172 -6.820 -28.095 1.00 81.31 102 TRP A N 1
ATOM 859 C CA . TRP A 1 102 ? 14.511 -7.687 -29.074 1.00 81.31 102 TRP A CA 1
ATOM 860 C C . TRP A 1 102 ? 15.280 -8.989 -29.326 1.00 81.31 102 TRP A C 1
ATOM 862 O O . TRP A 1 102 ? 14.653 -10.043 -29.371 1.00 81.31 102 TRP A O 1
ATOM 872 N N . GLU A 1 103 ? 16.617 -8.957 -29.375 1.00 84.81 103 GLU A N 1
ATOM 873 C CA . GLU A 1 103 ? 17.465 -10.163 -29.433 1.00 84.81 103 GLU A CA 1
ATOM 874 C C . GLU A 1 103 ? 17.232 -11.070 -28.209 1.00 84.81 103 GLU A C 1
ATOM 876 O O . GLU A 1 103 ? 17.074 -12.287 -28.319 1.00 84.81 103 GLU A O 1
ATOM 881 N N . THR A 1 104 ? 17.131 -10.465 -27.022 1.00 84.06 104 THR A N 1
ATOM 882 C CA . THR A 1 104 ? 16.872 -11.194 -25.777 1.00 84.06 104 THR A CA 1
ATOM 883 C C . THR A 1 104 ? 15.456 -11.779 -25.773 1.00 84.06 104 THR A C 1
ATOM 885 O O . THR A 1 104 ? 15.291 -12.971 -25.522 1.00 84.06 104 THR A O 1
ATOM 888 N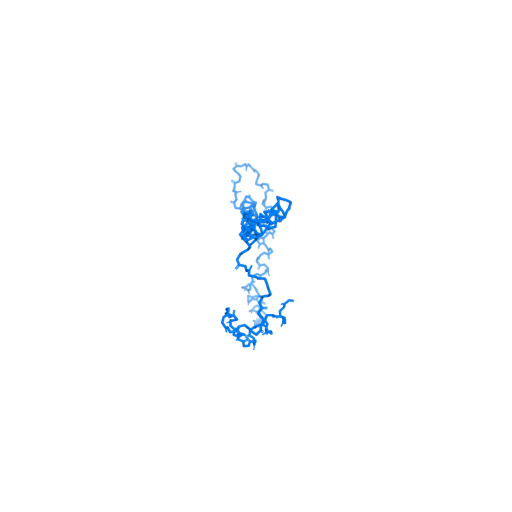 N . MET A 1 105 ? 14.430 -10.991 -26.110 1.00 82.00 105 MET A N 1
ATOM 889 C CA . MET A 1 105 ? 13.035 -11.452 -26.193 1.00 82.00 105 MET A CA 1
ATOM 890 C C . MET A 1 105 ? 12.835 -12.551 -27.245 1.00 82.00 105 MET A C 1
ATOM 892 O O . MET A 1 105 ? 12.123 -13.518 -26.971 1.00 82.00 105 MET A O 1
ATOM 896 N N . GLY A 1 106 ? 13.502 -12.450 -28.399 1.00 75.62 106 GLY A N 1
ATOM 897 C CA . GLY A 1 106 ? 13.513 -13.485 -29.436 1.00 75.62 106 GLY A CA 1
ATOM 898 C C . GLY A 1 106 ? 14.041 -14.816 -28.905 1.00 75.62 106 GLY A C 1
ATOM 899 O O . GLY A 1 106 ? 13.358 -15.834 -29.010 1.00 75.62 106 GLY A O 1
ATOM 900 N N . SER A 1 107 ? 15.168 -14.788 -28.184 1.00 73.94 107 SER A N 1
ATOM 901 C CA . SER A 1 107 ? 15.776 -15.991 -27.590 1.00 73.94 107 SER A CA 1
ATOM 902 C C . SER A 1 107 ? 14.909 -16.679 -26.518 1.00 73.94 107 SER A C 1
ATOM 904 O O . SER A 1 107 ? 15.028 -17.887 -26.279 1.00 73.94 107 SER A O 1
ATOM 906 N N . PHE A 1 108 ? 14.008 -15.928 -25.874 1.00 68.88 108 PHE A N 1
ATOM 907 C CA . PHE A 1 108 ? 13.059 -16.449 -24.888 1.00 68.88 108 PHE A CA 1
ATOM 908 C C . PHE A 1 108 ? 11.737 -16.926 -25.505 1.00 68.88 108 PHE A C 1
ATOM 910 O O . PHE A 1 108 ? 11.002 -17.662 -24.838 1.00 68.88 108 PHE A O 1
ATOM 917 N N . SER A 1 109 ? 11.437 -16.561 -26.756 1.00 68.56 109 SER A N 1
ATOM 918 C CA . SER A 1 109 ? 10.200 -16.955 -27.430 1.00 68.56 109 SER A CA 1
ATOM 919 C C . SER A 1 109 ? 10.180 -18.472 -27.723 1.00 68.56 109 SER A C 1
ATOM 921 O O . SER A 1 109 ? 11.168 -19.034 -28.205 1.00 68.56 109 SER A O 1
ATOM 923 N N . PRO A 1 110 ? 9.084 -19.195 -27.416 1.00 63.38 110 PRO A N 1
ATOM 924 C CA . PRO A 1 110 ? 9.003 -20.634 -27.673 1.00 63.38 110 PRO A CA 1
ATOM 925 C C . PRO A 1 110 ? 9.117 -21.019 -29.154 1.00 63.38 110 PRO A C 1
ATOM 927 O O . PRO A 1 110 ? 9.574 -22.121 -29.442 1.00 63.38 110 PRO A O 1
ATOM 930 N N . SER A 1 111 ? 8.733 -20.134 -30.081 1.00 61.69 111 SER A N 1
ATOM 931 C CA . SER A 1 111 ? 8.725 -20.385 -31.530 1.00 61.69 111 SER A CA 1
ATOM 932 C C . SER A 1 111 ? 10.108 -20.732 -32.085 1.00 61.69 111 SER A C 1
ATOM 934 O O . SER A 1 111 ? 10.227 -21.713 -32.814 1.00 61.69 111 SER A O 1
ATOM 936 N N . GLU A 1 112 ? 11.168 -20.043 -31.655 1.00 58.62 112 GLU A N 1
ATOM 937 C CA . GLU A 1 112 ? 12.532 -20.348 -32.120 1.00 58.62 112 GLU A CA 1
ATOM 938 C C . GLU A 1 112 ? 13.099 -21.646 -31.526 1.00 58.62 112 GLU A C 1
ATOM 940 O O . GLU A 1 112 ? 13.976 -22.280 -32.112 1.00 58.62 112 GLU A O 1
ATOM 945 N N . ARG A 1 113 ? 12.587 -22.105 -30.373 1.00 56.59 113 ARG A N 1
ATOM 946 C CA . ARG A 1 113 ? 12.953 -23.429 -29.832 1.00 56.59 113 ARG A CA 1
ATOM 947 C C . ARG A 1 113 ? 12.359 -24.565 -30.660 1.00 56.59 113 ARG A C 1
ATOM 949 O O . ARG A 1 113 ? 12.939 -25.648 -30.688 1.00 56.59 113 ARG A O 1
ATOM 956 N N . PHE A 1 114 ? 11.209 -24.331 -31.295 1.00 59.44 114 PHE A N 1
ATOM 957 C CA . PHE A 1 114 ? 10.587 -25.293 -32.202 1.00 59.44 114 PHE A CA 1
ATOM 958 C C . PHE A 1 114 ? 11.281 -25.323 -33.567 1.00 59.44 114 PHE A C 1
ATOM 960 O O . PHE A 1 114 ? 11.445 -26.413 -34.107 1.00 59.44 114 PHE A O 1
ATOM 967 N N . GLU A 1 115 ? 11.737 -24.182 -34.093 1.00 59.44 115 GLU A N 1
ATOM 968 C CA . GLU A 1 115 ? 12.541 -24.138 -35.327 1.00 59.44 115 GLU A CA 1
ATOM 969 C C . GLU A 1 115 ? 13.893 -24.829 -35.137 1.00 59.44 115 GLU A C 1
ATOM 971 O O . GLU A 1 115 ? 14.171 -25.798 -35.836 1.00 59.44 115 GLU A O 1
ATOM 976 N N . ARG A 1 116 ? 14.631 -24.504 -34.065 1.00 58.88 116 ARG A N 1
ATOM 977 C CA . ARG A 1 116 ? 15.921 -25.150 -33.758 1.00 58.88 116 ARG A CA 1
ATOM 978 C C . ARG A 1 116 ? 15.831 -26.671 -33.554 1.00 58.88 116 ARG A C 1
ATOM 980 O O . ARG A 1 116 ? 16.843 -27.357 -33.621 1.00 58.88 116 ARG A O 1
ATOM 987 N N . ARG A 1 117 ? 14.643 -27.207 -33.244 1.00 57.38 117 ARG A N 1
ATOM 988 C CA . ARG A 1 117 ? 14.390 -28.658 -33.164 1.00 57.38 117 ARG A CA 1
ATOM 989 C C . ARG A 1 117 ? 14.129 -29.280 -34.535 1.00 57.38 117 ARG A C 1
ATOM 991 O O . ARG A 1 117 ? 14.599 -30.384 -34.767 1.00 57.38 117 ARG A O 1
ATOM 998 N N . LYS A 1 118 ? 13.432 -28.582 -35.436 1.00 59.25 118 LYS A N 1
ATOM 999 C CA . LYS A 1 118 ? 13.181 -29.064 -36.806 1.00 59.25 118 LYS A CA 1
ATOM 1000 C C . LYS A 1 118 ? 14.472 -29.194 -37.613 1.00 59.25 118 LYS A C 1
ATOM 1002 O O . LYS A 1 118 ? 14.603 -30.135 -38.386 1.00 59.25 118 LYS A O 1
ATOM 1007 N N . ASP A 1 119 ? 15.436 -28.309 -37.375 1.00 60.94 119 ASP A N 1
ATOM 1008 C CA . ASP A 1 119 ? 16.741 -28.329 -38.048 1.00 60.94 119 ASP A CA 1
ATOM 1009 C C . ASP A 1 119 ? 17.587 -29.563 -37.672 1.00 60.94 119 ASP A C 1
ATOM 1011 O O . ASP A 1 119 ? 18.457 -29.979 -38.433 1.00 60.94 119 ASP A O 1
ATOM 1015 N N . ILE A 1 120 ? 17.326 -30.164 -36.503 1.00 60.97 120 ILE A N 1
ATOM 1016 C CA . ILE A 1 120 ? 18.020 -31.361 -35.995 1.00 60.97 120 ILE A CA 1
ATOM 1017 C C . ILE A 1 120 ? 17.423 -32.646 -36.595 1.00 60.97 120 ILE A C 1
ATOM 1019 O O . ILE A 1 120 ? 18.133 -33.639 -36.749 1.00 60.97 120 ILE A O 1
ATOM 1023 N N . ASP A 1 121 ? 16.139 -32.625 -36.965 1.0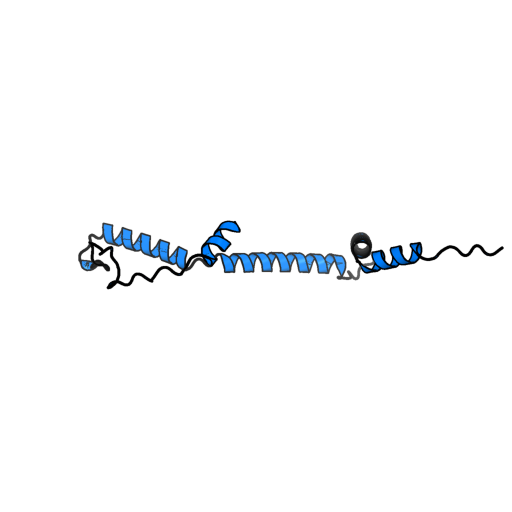0 60.62 121 ASP A N 1
ATOM 1024 C CA . ASP A 1 121 ? 15.403 -33.801 -37.446 1.00 60.62 121 ASP A CA 1
ATOM 1025 C C . ASP A 1 121 ? 15.522 -34.023 -38.971 1.00 60.62 121 ASP A C 1
ATOM 1027 O O . ASP A 1 121 ? 15.023 -35.026 -39.485 1.00 60.62 121 ASP A O 1
ATOM 1031 N N . HIS A 1 122 ? 16.198 -33.136 -39.714 1.00 57.47 122 HIS A N 1
ATOM 1032 C CA . HIS A 1 122 ? 16.508 -33.346 -41.132 1.00 57.47 122 HIS A CA 1
ATOM 1033 C C . HIS A 1 122 ? 17.860 -34.071 -41.297 1.00 57.47 122 HIS A C 1
ATOM 1035 O O . HIS A 1 122 ? 18.909 -33.439 -41.153 1.00 57.47 122 HIS A O 1
ATOM 1041 N N . PRO A 1 123 ? 17.890 -35.382 -41.625 1.00 52.28 123 PRO A N 1
ATOM 1042 C CA . PRO A 1 123 ? 19.139 -36.064 -41.940 1.00 52.28 123 PRO A CA 1
ATOM 1043 C C . PRO A 1 123 ? 19.728 -35.470 -43.221 1.00 52.28 123 PRO A C 1
ATOM 1045 O O . PRO A 1 123 ? 19.052 -35.389 -44.249 1.00 52.28 123 PRO A O 1
ATOM 1048 N N . SER A 1 124 ? 20.996 -35.065 -43.168 1.00 56.75 124 SER A N 1
ATOM 1049 C CA . SER A 1 124 ? 21.760 -34.646 -44.337 1.00 56.75 124 SER A CA 1
ATOM 1050 C C . SER A 1 124 ? 21.797 -35.783 -45.359 1.00 56.75 124 SER A C 1
ATOM 1052 O O . SER A 1 124 ? 22.554 -36.746 -45.236 1.00 56.75 124 SER A O 1
ATOM 1054 N N . THR A 1 125 ? 20.980 -35.677 -46.404 1.00 57.53 125 THR A N 1
ATOM 1055 C CA . THR A 1 125 ? 21.130 -36.495 -47.605 1.00 57.53 125 THR A CA 1
ATOM 1056 C C . THR A 1 125 ? 22.403 -36.054 -48.320 1.00 57.53 125 THR A C 1
ATOM 1058 O O . THR A 1 125 ? 22.391 -35.180 -49.186 1.00 57.53 125 THR A O 1
ATOM 1061 N N . THR A 1 126 ? 23.526 -36.651 -47.915 1.00 51.69 126 THR A N 1
ATOM 1062 C CA . THR A 1 126 ? 24.761 -36.725 -48.694 1.00 51.69 126 THR A CA 1
ATOM 1063 C C . THR A 1 126 ? 24.407 -37.189 -50.102 1.00 51.69 126 THR A C 1
ATOM 1065 O O . THR A 1 126 ? 23.969 -38.322 -50.296 1.00 51.69 126 THR A O 1
ATOM 1068 N N . THR A 1 127 ? 24.586 -36.304 -51.079 1.00 49.47 127 THR A N 1
ATOM 1069 C CA . THR A 1 127 ? 24.485 -36.646 -52.499 1.00 49.47 127 THR A CA 1
ATOM 1070 C C . THR A 1 127 ? 25.911 -36.711 -53.045 1.00 49.47 127 THR A C 1
ATOM 1072 O O . THR A 1 127 ? 26.696 -35.794 -52.801 1.00 49.47 127 THR A O 1
ATOM 1075 N N . LYS A 1 128 ? 26.242 -37.855 -53.654 1.00 40.47 128 LYS A N 1
ATOM 1076 C CA . LYS A 1 128 ? 27.512 -38.180 -54.321 1.00 40.47 128 LYS A CA 1
ATOM 1077 C C . LYS A 1 128 ? 27.747 -37.332 -55.563 1.00 40.47 128 LYS A C 1
ATOM 1079 O O . LYS A 1 128 ? 26.737 -36.975 -56.207 1.00 40.47 128 LYS A O 1
#

Mean predicted aligned error: 14.66 Å

Radius of gyration: 33.13 Å; Cα contacts (8 Å, |Δi|>4): 15; chains: 1; bounding box: 58×52×89 Å

Organism: NCBI:txid1093900